Protein AF-X0W0U5-F1 (afdb_monomer)

Mean predicted aligned error: 4.63 Å

Radius of gyration: 20.14 Å; Cα contacts (8 Å, |Δi|>4): 72; chains: 1; bounding box: 45×20×55 Å

Nearest PDB structures (foldseek):
  7tdz-assembly1_h  TM=5.464E-01  e=3.029E+00  Xenopus laevis

Structure (mmCIF, N/CA/C/O backbone):
data_AF-X0W0U5-F1
#
_entry.id   AF-X0W0U5-F1
#
loop_
_atom_site.group_PDB
_atom_site.id
_atom_site.type_symbol
_atom_site.label_atom_id
_atom_site.label_alt_id
_atom_site.label_comp_id
_atom_site.label_asym_id
_atom_site.label_entity_id
_atom_site.label_seq_id
_atom_site.pdbx_PDB_ins_code
_atom_site.Cartn_x
_atom_site.Cartn_y
_atom_site.Cartn_z
_atom_site.occupancy
_atom_site.B_iso_or_equiv
_atom_site.auth_seq_id
_atom_site.auth_comp_id
_atom_site.auth_asym_id
_atom_site.auth_atom_id
_atom_site.pdbx_PDB_model_num
ATOM 1 N N . MET A 1 1 ? -16.837 1.820 4.553 1.00 86.56 1 MET A N 1
ATOM 2 C CA . MET A 1 1 ? -15.725 2.370 3.751 1.00 86.56 1 MET A CA 1
ATOM 3 C C . MET A 1 1 ? -15.913 2.193 2.232 1.00 86.56 1 MET A C 1
ATOM 5 O O . MET A 1 1 ? -16.390 1.148 1.804 1.00 86.56 1 MET A O 1
ATOM 9 N N . ASN A 1 2 ? -15.543 3.194 1.415 1.00 90.44 2 ASN A N 1
ATOM 10 C CA . ASN A 1 2 ? -15.456 3.090 -0.055 1.00 90.44 2 ASN A CA 1
ATOM 11 C C . ASN A 1 2 ? -13.988 2.879 -0.476 1.00 90.44 2 ASN A C 1
ATOM 13 O O . ASN A 1 2 ? -13.178 3.792 -0.318 1.00 90.44 2 ASN A O 1
ATOM 17 N N . PHE A 1 3 ? -13.652 1.701 -1.009 1.00 92.25 3 PHE A N 1
ATOM 18 C CA . PHE A 1 3 ? -12.265 1.312 -1.301 1.00 92.25 3 PHE A CA 1
ATOM 19 C C . PHE A 1 3 ? -11.701 1.885 -2.603 1.00 92.25 3 PHE A C 1
ATOM 21 O O . PHE A 1 3 ? -10.481 1.975 -2.744 1.00 92.25 3 PHE A O 1
ATOM 28 N N . ASP A 1 4 ? -12.557 2.335 -3.521 1.00 92.12 4 ASP A N 1
ATOM 29 C CA . ASP A 1 4 ? -12.116 2.897 -4.803 1.00 92.12 4 ASP A CA 1
ATOM 30 C C . ASP A 1 4 ? -11.305 4.190 -4.609 1.00 92.12 4 ASP A C 1
ATOM 32 O O . ASP A 1 4 ? -10.430 4.515 -5.410 1.00 92.12 4 ASP A O 1
ATOM 36 N N . LYS A 1 5 ? -11.520 4.889 -3.484 1.00 93.56 5 LYS A N 1
ATOM 37 C CA . LYS A 1 5 ? -10.757 6.080 -3.069 1.00 93.56 5 LYS A CA 1
ATOM 38 C C . LYS A 1 5 ? -9.255 5.808 -2.906 1.00 93.56 5 LYS A C 1
ATOM 40 O O . LYS A 1 5 ? -8.459 6.737 -3.033 1.00 93.56 5 LYS A O 1
ATOM 45 N N . TYR A 1 6 ? -8.869 4.571 -2.599 1.00 94.25 6 TYR A N 1
ATOM 46 C CA . TYR A 1 6 ? -7.485 4.198 -2.290 1.00 94.25 6 TYR A CA 1
ATOM 47 C C . TYR A 1 6 ? -6.778 3.495 -3.451 1.00 94.25 6 TYR A C 1
ATOM 49 O O . TYR A 1 6 ? -5.675 2.982 -3.279 1.00 94.25 6 TYR A O 1
ATOM 57 N N . GLN A 1 7 ? -7.399 3.446 -4.631 1.00 92.12 7 GLN A N 1
ATOM 58 C CA . GLN A 1 7 ? -6.770 2.876 -5.814 1.00 92.12 7 GLN A CA 1
ATOM 59 C C . GLN A 1 7 ? -5.769 3.858 -6.414 1.00 92.12 7 GLN A C 1
ATOM 61 O O . GLN A 1 7 ? -6.111 5.003 -6.725 1.00 92.12 7 GLN A O 1
ATOM 66 N N . ASN A 1 8 ? -4.539 3.387 -6.613 1.00 92.94 8 ASN A N 1
ATOM 67 C CA . ASN A 1 8 ? -3.511 4.160 -7.289 1.00 92.94 8 ASN A CA 1
ATOM 68 C C . ASN A 1 8 ? -3.893 4.359 -8.760 1.00 92.94 8 ASN A C 1
ATOM 70 O O . ASN A 1 8 ? -4.061 3.396 -9.505 1.00 92.94 8 ASN A O 1
ATOM 74 N N . GLN A 1 9 ? -4.047 5.619 -9.160 1.00 93.00 9 GLN A N 1
ATOM 75 C CA . GLN A 1 9 ? -4.404 5.993 -10.530 1.00 93.00 9 GLN A CA 1
ATOM 76 C C . GLN A 1 9 ? -3.171 6.100 -11.441 1.00 93.00 9 GLN A C 1
ATOM 78 O O . GLN A 1 9 ? -3.303 6.163 -12.663 1.00 93.00 9 GLN A O 1
ATOM 83 N N . ILE A 1 10 ? -1.964 6.117 -10.864 1.00 91.50 10 ILE A N 1
ATOM 84 C CA . ILE A 1 10 ? -0.712 6.063 -11.618 1.00 91.50 10 ILE A CA 1
ATOM 85 C C . ILE A 1 10 ? -0.550 4.636 -12.140 1.00 91.50 10 ILE A C 1
ATOM 87 O O . ILE A 1 10 ? -0.671 3.667 -11.396 1.00 91.50 10 ILE A O 1
ATOM 91 N N . THR A 1 11 ? -0.261 4.483 -13.429 1.00 92.62 11 THR A N 1
ATOM 92 C CA . THR A 1 11 ? 0.004 3.160 -14.006 1.00 92.62 11 THR A CA 1
ATOM 93 C C . THR A 1 11 ? 1.394 2.680 -13.598 1.00 92.62 11 THR A C 1
ATOM 95 O O . THR A 1 11 ? 2.351 3.449 -13.634 1.00 92.62 11 THR A O 1
ATOM 98 N N . TYR A 1 12 ? 1.529 1.401 -13.232 1.00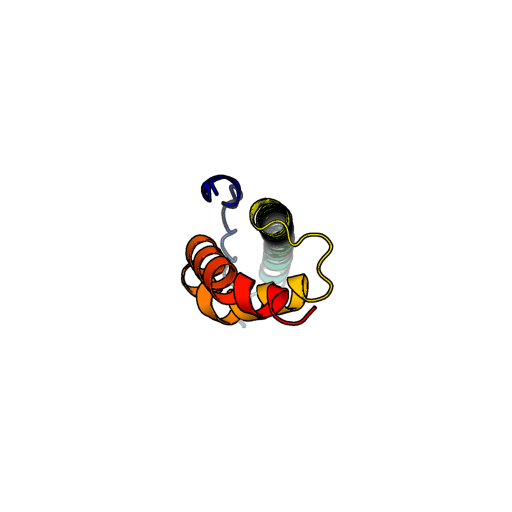 91.19 12 TYR A N 1
ATOM 99 C CA . TYR A 1 12 ? 2.838 0.838 -12.905 1.00 91.19 12 TYR A CA 1
ATOM 100 C C . TYR A 1 12 ? 3.770 0.893 -14.132 1.00 91.19 12 TYR A C 1
ATOM 102 O O . TYR A 1 12 ? 3.428 0.324 -15.175 1.00 91.19 12 TYR A O 1
ATOM 110 N N . PRO A 1 13 ? 4.951 1.530 -14.034 1.00 92.81 13 PRO A N 1
ATOM 111 C CA . PRO A 1 13 ? 5.806 1.749 -15.192 1.00 92.81 13 PRO A CA 1
ATOM 112 C C . PRO A 1 13 ? 6.486 0.453 -15.642 1.00 92.81 13 PRO A C 1
ATOM 114 O O . PRO A 1 13 ? 6.997 -0.342 -14.840 1.00 92.81 13 PRO A O 1
ATOM 117 N N . VAL A 1 14 ? 6.520 0.240 -16.957 1.00 93.44 14 VAL A N 1
ATOM 118 C CA . VAL A 1 14 ? 7.085 -0.971 -17.560 1.00 93.44 14 VAL A CA 1
ATOM 119 C C . VAL A 1 14 ? 8.605 -0.939 -17.447 1.00 93.44 14 VAL A C 1
ATOM 121 O O . VAL A 1 14 ? 9.262 -0.010 -17.905 1.00 93.44 14 VAL A O 1
ATOM 124 N N . LYS A 1 15 ? 9.183 -1.989 -16.857 1.00 92.75 15 LYS A N 1
ATOM 125 C CA . LYS A 1 15 ? 10.636 -2.091 -16.702 1.00 92.75 15 LYS A CA 1
ATOM 126 C C . LYS A 1 15 ? 11.325 -2.178 -18.074 1.00 92.75 15 LYS A C 1
ATOM 128 O O . LYS A 1 15 ? 11.011 -3.103 -18.830 1.00 92.75 15 LYS A O 1
ATOM 133 N N . PRO A 1 16 ? 12.311 -1.309 -18.375 1.00 93.06 16 PRO A N 1
ATOM 134 C CA . PRO A 1 16 ? 13.056 -1.394 -19.620 1.00 93.06 16 PRO A CA 1
ATOM 135 C C . PRO A 1 16 ? 13.875 -2.686 -19.682 1.00 93.06 16 PRO A C 1
ATOM 137 O O . PRO A 1 16 ? 14.398 -3.186 -18.677 1.00 93.06 16 PRO A O 1
ATOM 140 N N . LYS A 1 17 ? 13.989 -3.248 -20.886 1.00 93.56 17 LYS A N 1
ATOM 141 C CA . LYS A 1 17 ? 14.750 -4.475 -21.122 1.00 93.56 17 LYS A CA 1
ATOM 142 C C . LYS A 1 17 ? 16.245 -4.168 -21.084 1.00 93.56 17 LYS A C 1
ATOM 144 O O . LYS A 1 17 ? 16.721 -3.309 -21.816 1.00 93.56 17 LYS A O 1
ATOM 149 N N . HIS A 1 18 ? 16.991 -4.910 -20.270 1.00 92.81 18 HIS A N 1
ATOM 150 C CA . HIS A 1 18 ? 18.446 -4.783 -20.227 1.00 92.81 18 HIS A CA 1
ATOM 151 C C . HIS A 1 18 ? 19.066 -5.219 -21.568 1.00 92.81 18 HIS A C 1
ATOM 153 O O . HIS A 1 18 ? 18.694 -6.286 -22.071 1.00 92.81 18 HIS A O 1
ATOM 159 N N . PRO A 1 19 ? 20.058 -4.492 -22.112 1.00 90.06 19 PRO A N 1
ATOM 160 C CA . PRO A 1 19 ? 20.659 -4.785 -23.420 1.00 90.06 19 PRO A CA 1
ATOM 161 C C . PRO A 1 19 ? 21.558 -6.043 -23.464 1.00 90.06 19 PRO A C 1
ATOM 163 O O . PRO A 1 19 ? 22.229 -6.305 -24.454 1.00 90.06 19 PRO A O 1
ATOM 166 N N . GLY A 1 20 ? 21.542 -6.887 -22.426 1.00 91.06 20 GLY A N 1
ATOM 167 C CA . GLY A 1 20 ? 22.421 -8.060 -22.311 1.00 91.06 20 GLY A CA 1
ATOM 168 C C . GLY A 1 20 ? 23.869 -7.736 -21.909 1.00 91.06 20 GLY A C 1
ATOM 169 O O . GLY A 1 20 ? 24.206 -6.596 -21.612 1.00 91.06 20 GLY A O 1
ATOM 170 N N . ARG A 1 21 ? 24.718 -8.773 -21.833 1.00 87.38 21 ARG A N 1
ATOM 171 C CA . ARG A 1 21 ? 26.114 -8.677 -21.349 1.00 87.38 21 ARG A CA 1
ATOM 172 C C . ARG A 1 21 ? 27.116 -8.245 -22.428 1.00 87.38 21 ARG A C 1
ATOM 174 O O . ARG A 1 21 ? 28.190 -7.773 -22.091 1.00 87.38 21 ARG A O 1
ATOM 181 N N . THR A 1 22 ? 26.787 -8.448 -23.702 1.00 91.44 22 THR A N 1
ATOM 182 C CA . THR A 1 22 ? 27.663 -8.173 -24.857 1.00 91.44 22 THR A CA 1
ATOM 183 C C . THR A 1 22 ? 27.328 -6.849 -25.548 1.00 91.44 22 THR A C 1
ATOM 185 O O . THR A 1 22 ? 27.705 -6.661 -26.700 1.00 91.44 22 THR A O 1
ATOM 188 N N . ALA A 1 23 ? 26.550 -5.985 -24.892 1.00 89.62 23 ALA A N 1
ATOM 189 C CA . ALA A 1 23 ? 26.207 -4.666 -25.406 1.00 89.62 23 ALA A CA 1
ATOM 190 C C . ALA A 1 23 ? 27.453 -3.773 -25.466 1.00 89.62 23 ALA A C 1
ATOM 192 O O . ALA A 1 23 ? 28.353 -3.922 -24.639 1.00 89.62 23 ALA A O 1
ATOM 193 N N . ASP A 1 24 ? 27.491 -2.865 -26.439 1.00 94.06 24 ASP A N 1
ATOM 194 C CA . ASP A 1 24 ? 28.511 -1.822 -26.483 1.00 94.06 24 ASP A CA 1
ATOM 195 C C . ASP A 1 24 ? 28.236 -0.727 -25.436 1.00 94.06 24 ASP A C 1
ATOM 197 O O . ASP A 1 24 ? 27.132 -0.617 -24.889 1.00 94.06 24 ASP A O 1
ATOM 201 N N . ASP A 1 25 ? 29.258 0.082 -25.150 1.00 90.62 25 ASP A N 1
ATOM 202 C CA . ASP A 1 25 ? 29.184 1.141 -24.137 1.00 90.62 25 ASP A CA 1
ATOM 203 C C . ASP A 1 25 ? 28.087 2.166 -24.469 1.00 90.62 25 ASP A C 1
ATOM 205 O O . ASP A 1 25 ? 27.335 2.579 -23.590 1.00 90.62 25 ASP A O 1
ATOM 209 N N . ALA A 1 26 ? 27.902 2.494 -25.753 1.00 92.38 26 ALA A N 1
ATOM 210 C CA . ALA A 1 26 ? 26.859 3.417 -26.199 1.00 92.38 26 ALA A CA 1
ATOM 211 C C . ALA A 1 26 ? 25.440 2.897 -25.895 1.00 92.38 26 ALA A C 1
ATOM 213 O O . ALA A 1 26 ? 24.570 3.659 -25.468 1.00 92.38 26 ALA A O 1
ATOM 214 N N . THR A 1 27 ? 25.194 1.598 -26.079 1.00 92.00 27 THR A N 1
ATOM 215 C CA . THR A 1 27 ? 23.910 0.965 -25.749 1.00 92.00 27 THR A CA 1
ATOM 216 C C . THR A 1 27 ? 23.696 0.902 -24.237 1.00 92.00 27 THR A C 1
ATOM 218 O O . THR A 1 27 ? 22.565 1.056 -23.770 1.00 92.00 27 THR A O 1
ATOM 221 N N . LEU A 1 28 ? 24.758 0.684 -23.455 1.00 92.31 28 LEU A N 1
ATOM 222 C CA . LEU A 1 28 ? 24.688 0.701 -21.991 1.00 92.31 28 LEU A CA 1
ATOM 223 C C . LEU A 1 28 ? 24.372 2.101 -21.452 1.00 92.31 28 LEU A C 1
ATOM 225 O O . LEU A 1 28 ? 23.519 2.219 -20.570 1.00 92.31 28 LEU A O 1
ATOM 229 N N . ASP A 1 29 ? 24.984 3.142 -22.015 1.00 93.38 29 ASP A N 1
ATOM 230 C CA . ASP A 1 29 ? 24.717 4.538 -21.658 1.00 93.38 29 ASP A CA 1
ATOM 231 C C . ASP A 1 29 ? 23.280 4.938 -22.013 1.00 93.38 29 ASP A C 1
ATOM 233 O O . ASP A 1 29 ? 22.558 5.489 -21.179 1.00 93.38 29 ASP A O 1
ATOM 237 N N . ALA A 1 30 ? 22.810 4.576 -23.212 1.00 92.25 30 ALA A N 1
ATOM 238 C CA . ALA A 1 30 ? 21.420 4.794 -23.609 1.00 92.25 30 ALA A CA 1
ATOM 239 C C . ALA A 1 30 ? 20.435 4.063 -22.675 1.00 92.25 30 ALA A C 1
ATOM 241 O O . ALA A 1 30 ? 19.414 4.625 -22.278 1.00 92.25 30 ALA A O 1
ATOM 242 N N . TYR A 1 31 ? 20.751 2.827 -22.270 1.00 93.88 31 TYR A N 1
ATOM 243 C CA . TYR A 1 31 ? 19.952 2.091 -21.289 1.00 93.88 31 TYR A CA 1
ATOM 244 C C . TYR A 1 31 ? 19.964 2.757 -19.908 1.00 93.88 31 TYR A C 1
ATOM 246 O O . TYR A 1 31 ? 18.937 2.737 -19.234 1.00 93.88 31 TYR A O 1
ATOM 254 N N . ALA A 1 32 ? 21.084 3.340 -19.472 1.00 93.38 32 ALA A N 1
ATOM 255 C CA . ALA A 1 32 ? 21.171 4.012 -18.179 1.00 93.38 32 ALA A CA 1
ATOM 256 C C . ALA A 1 32 ? 20.193 5.193 -18.084 1.00 93.38 32 ALA A C 1
ATOM 258 O O . ALA A 1 32 ? 19.497 5.304 -17.079 1.00 93.38 32 ALA A O 1
ATOM 259 N N . VAL A 1 33 ? 20.063 5.9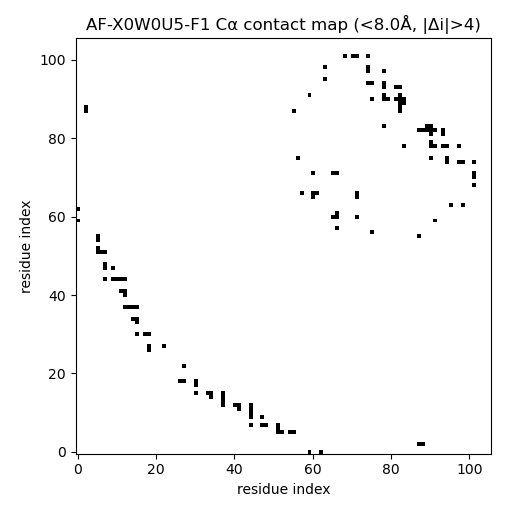90 -19.150 1.00 94.00 33 VAL A N 1
ATOM 260 C CA . VAL A 1 33 ? 19.093 7.099 -19.216 1.00 94.00 33 VAL A CA 1
ATOM 261 C C . VAL A 1 33 ? 17.659 6.584 -19.065 1.00 94.00 33 VAL A C 1
ATOM 263 O O . VAL A 1 33 ? 16.946 6.998 -18.154 1.00 94.00 33 VAL A O 1
ATOM 266 N N . VAL A 1 34 ? 17.263 5.601 -19.882 1.00 94.19 34 VAL A N 1
ATOM 267 C CA . VAL A 1 34 ? 15.903 5.024 -19.839 1.00 94.19 34 VAL A CA 1
ATOM 268 C C . VAL A 1 34 ? 15.624 4.331 -18.499 1.00 94.19 34 VAL A C 1
ATOM 270 O O . VAL A 1 34 ? 14.510 4.355 -17.975 1.00 94.19 34 VAL A O 1
ATOM 273 N N . ARG A 1 35 ? 16.638 3.688 -17.911 1.00 94.88 35 ARG A N 1
ATOM 274 C CA . ARG A 1 35 ? 16.541 3.073 -16.584 1.00 94.88 35 ARG A CA 1
ATOM 275 C C . ARG A 1 35 ? 16.281 4.126 -15.513 1.00 94.88 35 ARG A C 1
ATOM 277 O O . ARG A 1 35 ? 15.484 3.859 -14.617 1.00 94.88 35 ARG A O 1
ATOM 284 N N . ASP A 1 36 ? 16.964 5.261 -15.567 1.00 94.38 36 ASP A N 1
ATOM 2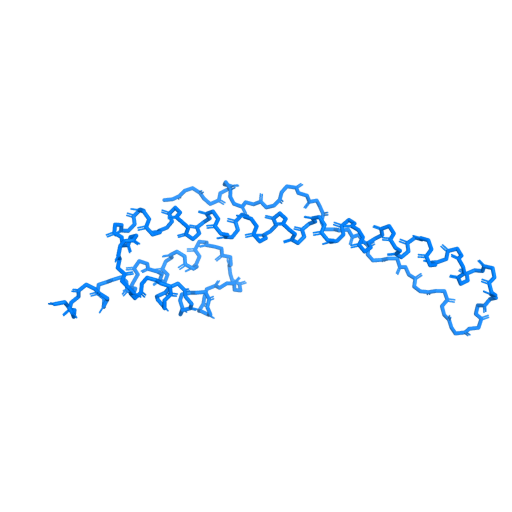85 C CA . ASP A 1 36 ? 16.847 6.307 -14.555 1.00 94.38 36 ASP A CA 1
ATOM 286 C C . ASP A 1 36 ? 15.478 7.001 -14.630 1.00 94.38 36 ASP A C 1
ATOM 288 O O . ASP A 1 36 ? 14.855 7.222 -13.590 1.00 94.38 36 ASP A O 1
ATOM 292 N N . GLU A 1 37 ? 14.942 7.206 -15.837 1.00 93.44 37 GLU A N 1
ATOM 293 C CA . GLU A 1 37 ? 13.549 7.629 -16.050 1.00 93.44 37 GLU A CA 1
ATOM 294 C C . GLU A 1 37 ? 12.558 6.627 -15.433 1.00 93.44 37 GLU A C 1
ATOM 296 O O . GLU A 1 37 ? 11.740 7.000 -14.589 1.00 93.44 37 GLU A O 1
ATOM 301 N N . TRP A 1 38 ? 12.698 5.331 -15.739 1.00 95.06 38 TRP A N 1
ATOM 302 C CA . TRP A 1 38 ? 11.859 4.280 -15.147 1.00 95.06 38 TRP A CA 1
ATOM 303 C C . TRP A 1 38 ? 11.954 4.228 -13.614 1.00 95.06 38 TRP A C 1
ATOM 305 O O . TRP A 1 38 ? 10.964 3.969 -12.925 1.00 95.06 38 TRP A O 1
ATOM 315 N N . LEU A 1 39 ? 13.145 4.444 -13.046 1.00 94.94 39 LEU A N 1
ATOM 316 C CA . LEU A 1 39 ? 13.331 4.490 -11.595 1.00 94.94 39 LEU A CA 1
ATOM 317 C C . LEU A 1 39 ? 12.575 5.664 -10.967 1.00 94.94 39 LEU A C 1
ATOM 319 O O . LEU A 1 39 ? 12.024 5.483 -9.877 1.00 94.94 39 LEU A O 1
ATOM 323 N N . CYS A 1 40 ? 12.539 6.813 -11.646 1.00 94.06 40 CYS A N 1
ATOM 324 C CA . CYS A 1 40 ? 11.791 7.992 -11.226 1.00 94.06 40 CYS A CA 1
ATOM 325 C C . CYS A 1 40 ? 10.282 7.711 -11.221 1.00 94.06 40 CYS A C 1
ATOM 327 O O . CYS A 1 40 ? 9.661 7.767 -10.160 1.00 94.06 40 CYS A O 1
ATOM 329 N N . GLU A 1 41 ? 9.724 7.268 -12.352 1.00 94.00 41 GLU A N 1
ATOM 330 C CA . GLU A 1 41 ? 8.295 6.931 -12.484 1.00 94.00 41 GLU A CA 1
ATOM 331 C C . GLU A 1 41 ? 7.867 5.863 -11.466 1.00 94.00 41 GLU A C 1
ATOM 333 O O . GLU A 1 41 ? 6.814 5.939 -10.830 1.00 94.00 41 GLU A O 1
ATOM 338 N N . ARG A 1 42 ? 8.719 4.852 -11.248 1.00 95.31 42 ARG A N 1
ATOM 339 C CA . ARG A 1 42 ? 8.452 3.801 -10.257 1.00 95.31 42 ARG A CA 1
ATOM 340 C C . ARG A 1 42 ? 8.476 4.360 -8.837 1.00 95.31 42 ARG A C 1
ATOM 342 O O . ARG A 1 42 ? 7.770 3.845 -7.969 1.00 95.31 42 ARG A O 1
ATOM 349 N N . GLY A 1 43 ? 9.317 5.359 -8.584 1.00 95.44 43 GLY A N 1
ATOM 350 C CA . GLY A 1 43 ? 9.348 6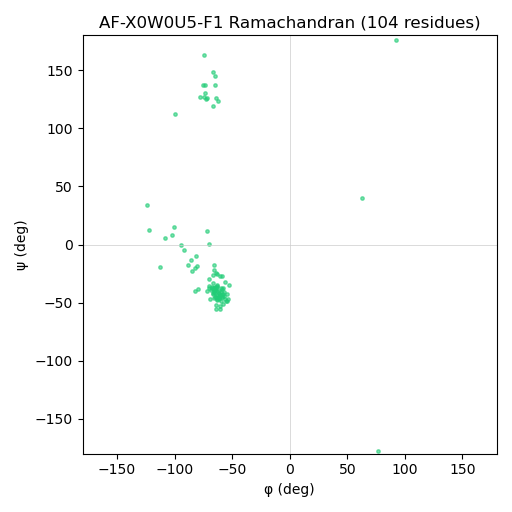.106 -7.333 1.00 95.44 43 GLY A CA 1
ATOM 351 C C . GLY A 1 43 ? 8.039 6.853 -7.095 1.00 95.44 43 GLY A C 1
ATOM 352 O O . GLY A 1 43 ? 7.460 6.713 -6.022 1.00 95.44 43 GLY A O 1
ATOM 353 N N . GLU A 1 44 ? 7.532 7.561 -8.103 1.00 94.62 44 GLU A N 1
ATOM 354 C CA . GLU A 1 44 ? 6.252 8.280 -8.037 1.00 94.62 44 GLU A CA 1
ATOM 355 C C . GLU A 1 44 ? 5.080 7.339 -7.753 1.00 94.62 44 GLU A C 1
ATOM 357 O O . GLU A 1 44 ? 4.328 7.570 -6.805 1.00 94.62 44 GLU A O 1
ATOM 362 N N . TYR A 1 45 ? 4.989 6.224 -8.488 1.00 95.06 45 TYR A N 1
ATOM 363 C CA . TYR A 1 45 ? 3.977 5.196 -8.242 1.00 95.06 45 TYR A CA 1
ATOM 364 C C . TYR A 1 45 ? 4.010 4.713 -6.785 1.00 95.06 45 TYR A C 1
ATOM 366 O O . TYR A 1 45 ? 2.977 4.652 -6.124 1.00 95.06 45 TYR A O 1
ATOM 374 N N . ARG A 1 46 ? 5.201 4.379 -6.266 1.00 94.25 46 ARG A N 1
ATOM 375 C CA . ARG A 1 46 ? 5.370 3.868 -4.893 1.00 94.25 46 ARG A CA 1
ATOM 376 C C . ARG A 1 46 ? 5.034 4.909 -3.833 1.00 94.25 46 ARG A C 1
ATOM 378 O O . ARG A 1 46 ? 4.475 4.553 -2.800 1.00 94.25 46 ARG A O 1
ATOM 385 N N . ASN A 1 47 ? 5.391 6.167 -4.069 1.00 96.06 47 ASN A N 1
ATOM 386 C CA . ASN A 1 47 ? 5.076 7.256 -3.153 1.00 96.06 47 ASN A CA 1
ATOM 387 C C . ASN A 1 47 ? 3.564 7.467 -3.064 1.00 96.06 47 ASN A C 1
ATOM 389 O O . ASN A 1 47 ? 3.038 7.632 -1.964 1.00 96.06 47 ASN A O 1
ATOM 393 N N . GLU A 1 48 ? 2.865 7.407 -4.198 1.00 96.31 48 GLU A N 1
ATOM 394 C CA . GLU A 1 48 ? 1.409 7.514 -4.221 1.00 96.31 48 GLU A CA 1
ATOM 395 C C . GLU A 1 48 ? 0.738 6.310 -3.550 1.00 96.31 48 GLU A C 1
ATOM 397 O O . GLU A 1 48 ? -0.150 6.485 -2.720 1.00 96.31 48 GLU A O 1
ATOM 402 N N . ASP A 1 49 ? 1.222 5.097 -3.811 1.00 94.12 49 ASP A N 1
ATOM 403 C CA . ASP A 1 49 ? 0.734 3.873 -3.167 1.00 94.12 49 ASP A CA 1
ATOM 404 C C . ASP A 1 49 ? 0.883 3.927 -1.634 1.00 94.12 49 ASP A C 1
ATOM 406 O O . ASP A 1 49 ? -0.053 3.637 -0.882 1.00 94.12 49 ASP A O 1
ATOM 410 N N . ALA A 1 50 ? 2.034 4.407 -1.151 1.00 94.44 50 ALA A N 1
ATOM 411 C CA . ALA A 1 50 ? 2.275 4.629 0.272 1.00 94.44 50 ALA A CA 1
ATOM 412 C C . ALA A 1 50 ? 1.360 5.721 0.853 1.00 94.44 50 ALA A C 1
ATOM 414 O O . ALA A 1 50 ? 0.861 5.585 1.974 1.00 94.44 50 ALA A O 1
ATOM 415 N N . ARG A 1 51 ? 1.112 6.805 0.105 1.00 96.69 51 ARG A N 1
ATOM 416 C CA . ARG A 1 51 ? 0.194 7.878 0.512 1.00 96.69 51 ARG A CA 1
ATOM 417 C C . ARG A 1 51 ? -1.238 7.359 0.648 1.00 96.69 51 ARG A C 1
ATOM 419 O O . ARG A 1 51 ? -1.881 7.638 1.658 1.00 96.69 51 ARG A O 1
ATOM 426 N N . LEU A 1 52 ? -1.719 6.593 -0.331 1.00 96.25 52 LEU A N 1
ATOM 427 C CA . LEU A 1 52 ? -3.064 6.009 -0.340 1.00 96.25 52 LEU A CA 1
ATOM 428 C C . LEU A 1 52 ? -3.239 4.972 0.771 1.00 96.25 52 LEU A C 1
ATOM 430 O O . LEU A 1 52 ? -4.250 4.998 1.468 1.00 96.25 52 LEU A O 1
ATOM 434 N N . THR A 1 53 ? -2.228 4.134 1.006 1.00 94.56 53 THR A N 1
ATOM 435 C CA . THR A 1 53 ? -2.218 3.168 2.115 1.00 94.56 53 THR A CA 1
ATOM 436 C C . THR A 1 53 ? -2.284 3.870 3.474 1.00 94.56 53 THR A C 1
ATOM 438 O O . THR A 1 53 ? -3.057 3.477 4.347 1.00 94.56 53 THR A O 1
ATOM 441 N N . ASN A 1 54 ? -1.523 4.954 3.663 1.00 95.88 54 ASN A N 1
ATOM 442 C CA . ASN A 1 54 ? -1.592 5.753 4.889 1.00 95.88 54 ASN A CA 1
ATOM 443 C C . ASN A 1 54 ? -2.955 6.435 5.067 1.00 95.88 54 ASN A C 1
ATOM 445 O O . ASN A 1 54 ? -3.459 6.484 6.187 1.00 95.88 54 ASN A O 1
ATOM 449 N N . LEU A 1 55 ? -3.556 6.931 3.982 1.00 96.56 55 LEU A N 1
ATOM 450 C CA . LEU A 1 55 ? -4.891 7.525 4.012 1.00 96.56 55 LEU A CA 1
ATOM 451 C C . LEU A 1 55 ? -5.957 6.488 4.388 1.00 96.56 55 LEU A C 1
ATOM 453 O O . LEU A 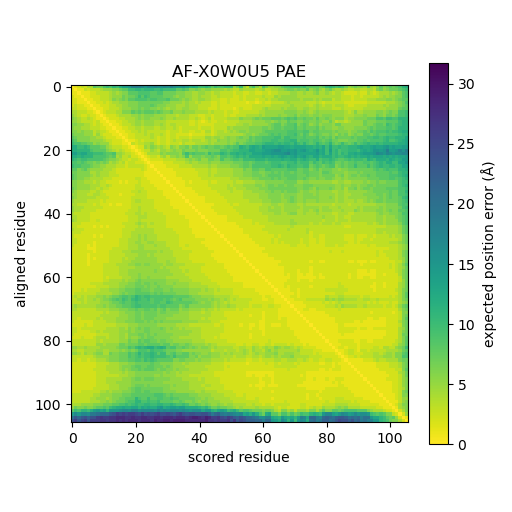1 55 ? -6.779 6.757 5.256 1.00 96.56 55 LEU A O 1
ATOM 457 N N . PHE A 1 56 ? -5.902 5.291 3.795 1.00 97.12 56 PHE A N 1
ATOM 458 C CA . PHE A 1 56 ? -6.756 4.164 4.176 1.00 97.12 56 PHE A CA 1
ATOM 459 C C . PHE A 1 56 ? -6.624 3.850 5.666 1.00 97.12 56 PHE A C 1
ATOM 461 O O . PHE A 1 56 ? -7.626 3.753 6.366 1.00 97.12 56 PHE A O 1
ATOM 468 N N . LYS A 1 57 ? -5.387 3.746 6.164 1.00 96.25 57 LYS A N 1
ATOM 469 C CA . LYS A 1 57 ? -5.118 3.463 7.575 1.00 96.25 57 LYS A CA 1
ATOM 470 C C . LYS A 1 57 ? -5.730 4.518 8.506 1.00 96.25 57 LYS A C 1
ATOM 472 O O . LYS A 1 57 ? -6.332 4.158 9.514 1.00 96.25 57 LYS A O 1
ATOM 477 N N . GLN A 1 58 ? -5.580 5.803 8.179 1.00 96.56 58 GLN A N 1
ATOM 478 C CA . GLN A 1 58 ? -6.153 6.907 8.960 1.00 96.56 58 GLN A CA 1
ATOM 479 C C . GLN A 1 58 ? -7.682 6.860 8.961 1.00 96.56 58 GLN A C 1
ATOM 481 O O . GLN A 1 58 ? -8.281 6.809 10.035 1.00 96.56 58 GLN A O 1
ATOM 486 N N . ASP A 1 59 ? -8.294 6.779 7.777 1.00 97.38 59 ASP A N 1
ATOM 487 C CA . ASP A 1 59 ? -9.749 6.684 7.633 1.00 97.38 59 ASP A CA 1
ATOM 488 C C . ASP A 1 59 ? -10.293 5.448 8.377 1.00 97.38 59 ASP A C 1
ATOM 490 O O . ASP A 1 59 ? -11.342 5.513 9.012 1.00 97.38 59 ASP A O 1
ATOM 494 N N . ALA A 1 60 ? -9.565 4.325 8.362 1.00 96.69 60 ALA A N 1
ATOM 495 C CA . ALA A 1 60 ? -9.969 3.099 9.045 1.00 96.69 60 ALA A CA 1
ATOM 496 C C . ALA A 1 60 ? -9.937 3.243 10.573 1.00 96.69 60 ALA A C 1
ATOM 498 O O . ALA A 1 60 ? -10.827 2.746 11.264 1.00 96.69 60 ALA A O 1
ATOM 499 N N . PHE A 1 61 ? -8.934 3.936 11.121 1.00 96.62 61 PHE A N 1
ATOM 500 C CA . PHE A 1 61 ? -8.882 4.229 12.555 1.00 96.62 61 PHE A CA 1
ATOM 501 C C . PHE A 1 61 ? -10.009 5.159 13.001 1.00 96.62 61 PHE A C 1
ATOM 503 O O . PHE A 1 61 ? -10.560 4.959 14.088 1.00 96.62 61 PHE A O 1
ATOM 510 N N . GLU A 1 62 ? -10.364 6.138 12.170 1.00 96.38 62 GLU A N 1
ATOM 511 C CA . GLU A 1 62 ? -11.480 7.047 12.424 1.00 96.38 62 GLU A CA 1
ATOM 512 C C . GLU A 1 62 ? -12.831 6.330 12.329 1.00 96.38 62 GLU A C 1
ATOM 514 O O . GLU A 1 62 ? -13.641 6.448 13.248 1.00 96.38 62 GLU A O 1
ATOM 519 N N . GLU A 1 63 ? -13.056 5.528 11.281 1.00 96.31 63 GLU A N 1
ATOM 520 C CA . GLU A 1 63 ? -14.312 4.791 11.058 1.00 96.31 63 GLU A CA 1
ATOM 521 C C . GLU A 1 63 ? -14.569 3.758 12.168 1.00 96.31 63 GLU A C 1
ATOM 523 O O . GLU A 1 63 ? -15.707 3.579 12.599 1.00 96.31 63 GLU A O 1
ATOM 528 N N . LEU A 1 64 ? -13.512 3.136 12.702 1.00 95.44 64 LEU A N 1
ATOM 529 C CA . LEU A 1 64 ? -13.599 2.248 13.866 1.00 95.44 64 LEU A CA 1
ATOM 530 C C . LEU A 1 64 ? -13.635 2.993 15.208 1.00 95.44 64 LEU A C 1
ATOM 532 O O . LEU A 1 64 ? -13.851 2.370 16.243 1.00 95.44 64 LEU A O 1
ATOM 536 N N . GLY A 1 65 ? -13.397 4.307 15.245 1.00 95.69 65 GLY A N 1
ATOM 537 C CA . GLY A 1 65 ? -13.339 5.077 16.490 1.00 95.69 65 GLY A CA 1
ATOM 538 C C . GLY A 1 65 ? -12.208 4.628 17.423 1.00 95.69 65 GLY A C 1
ATOM 539 O O . GLY A 1 65 ? -12.411 4.516 18.637 1.00 95.69 65 GLY A O 1
ATOM 540 N N . ILE A 1 66 ? -11.037 4.313 16.858 1.00 95.38 66 ILE A N 1
ATOM 541 C CA . I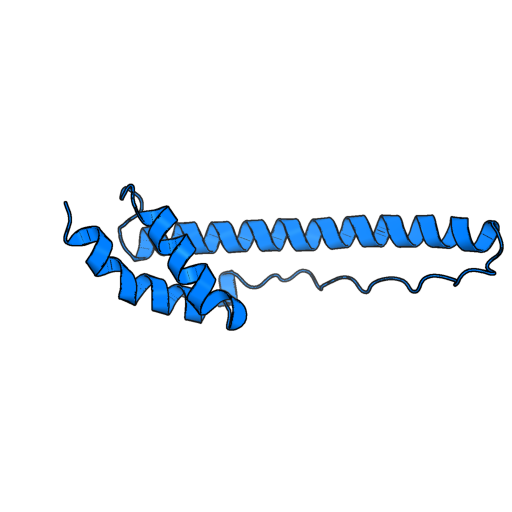LE A 1 66 ? -9.837 3.847 17.575 1.00 95.38 66 ILE A CA 1
ATOM 542 C C . ILE A 1 66 ? -8.609 4.741 17.344 1.00 95.38 66 ILE A C 1
ATOM 544 O O . ILE A 1 66 ? -7.504 4.349 17.720 1.00 95.38 66 ILE A O 1
ATOM 548 N N . SER A 1 67 ? -8.772 5.941 16.775 1.00 94.75 67 SER A N 1
ATOM 549 C CA . SER A 1 67 ? -7.673 6.881 16.480 1.00 94.75 67 SER A CA 1
ATOM 550 C C . SER A 1 67 ? -6.779 7.189 17.686 1.00 94.75 67 SER A C 1
ATOM 552 O O . SER A 1 67 ? -5.562 7.268 17.545 1.00 94.75 67 SER A O 1
ATOM 554 N N . GLU A 1 68 ? -7.350 7.251 18.890 1.00 93.81 68 GLU A N 1
ATOM 555 C CA . GLU A 1 68 ? -6.602 7.493 20.133 1.00 93.81 68 GLU A CA 1
ATOM 556 C C . GLU A 1 68 ? -6.138 6.201 20.829 1.00 93.81 68 GLU A C 1
ATOM 558 O O . GLU A 1 68 ? -5.413 6.240 21.823 1.00 93.81 68 GLU A O 1
ATOM 563 N N . ASN A 1 69 ? -6.526 5.022 20.328 1.00 92.62 69 ASN A N 1
ATOM 564 C CA . ASN A 1 69 ? -6.150 3.761 20.957 1.00 92.62 69 ASN A CA 1
ATOM 565 C C . ASN A 1 69 ? -4.648 3.493 20.725 1.00 92.62 69 ASN A C 1
ATOM 567 O O . ASN A 1 69 ? -4.205 3.457 19.571 1.00 92.62 69 ASN A O 1
ATOM 571 N N . PRO A 1 70 ? -3.845 3.250 21.779 1.00 94.38 70 PRO A N 1
ATOM 572 C CA . PRO A 1 70 ? -2.409 2.998 21.636 1.00 94.38 70 PRO A CA 1
ATOM 573 C C . PRO A 1 70 ? -2.094 1.692 20.891 1.00 94.38 70 PRO A C 1
ATOM 575 O O . PRO A 1 70 ? -0.981 1.512 20.408 1.00 94.38 70 PRO A O 1
ATOM 578 N N . LYS A 1 71 ? -3.062 0.773 20.780 1.00 95.19 71 LYS A N 1
ATOM 579 C CA . LYS A 1 71 ? -2.916 -0.517 20.091 1.00 95.19 71 LYS A CA 1
ATOM 580 C C . LYS A 1 71 ? -3.386 -0.482 18.631 1.00 95.19 71 LYS A C 1
ATOM 582 O O . LYS A 1 71 ? -3.283 -1.508 17.963 1.00 95.19 71 LYS A O 1
ATOM 587 N N . ARG A 1 72 ? -3.880 0.658 18.122 1.00 95.62 72 ARG A N 1
ATOM 588 C CA . ARG A 1 72 ? -4.438 0.773 16.757 1.00 95.62 72 ARG A CA 1
ATOM 589 C C . ARG A 1 72 ? -3.444 0.372 15.665 1.00 95.62 72 ARG A C 1
ATOM 591 O O . ARG A 1 72 ? -3.798 -0.376 14.763 1.00 95.62 72 ARG A O 1
ATOM 598 N N . GLU A 1 73 ? -2.184 0.792 15.798 1.00 96.44 73 GLU A N 1
ATOM 599 C CA . GLU A 1 73 ? -1.129 0.458 14.834 1.00 96.44 73 GLU A CA 1
ATOM 600 C C . GLU A 1 73 ? -0.860 -1.045 14.847 1.00 96.44 73 GLU A C 1
ATOM 602 O O . GLU A 1 73 ? -0.742 -1.660 13.794 1.00 96.44 73 GLU A O 1
ATOM 607 N N . LYS A 1 74 ? -0.877 -1.674 16.032 1.00 96.31 74 LYS A N 1
ATOM 608 C CA . LYS A 1 74 ? -0.675 -3.120 16.127 1.00 96.31 74 LYS A CA 1
ATOM 609 C C . LYS A 1 74 ? -1.830 -3.913 15.520 1.00 96.31 74 LYS A C 1
ATOM 611 O O . LYS A 1 74 ? -1.595 -4.947 14.904 1.00 96.31 74 LYS A O 1
ATOM 616 N N . LEU A 1 75 ? -3.062 -3.435 15.695 1.00 96.44 75 LEU A N 1
ATOM 617 C CA . LEU A 1 75 ? -4.232 -4.011 15.037 1.00 96.44 75 LEU A CA 1
ATOM 618 C C . LEU A 1 75 ? -4.099 -3.916 13.513 1.00 96.44 75 LEU A C 1
ATOM 620 O O . LEU A 1 75 ? -4.313 -4.915 12.833 1.00 96.44 75 LEU A O 1
ATOM 624 N N . TYR A 1 76 ? -3.695 -2.752 12.994 1.00 97.12 76 TYR A N 1
ATOM 625 C CA . TYR A 1 76 ? -3.470 -2.567 11.562 1.00 97.12 76 TYR A CA 1
ATOM 626 C C . TYR A 1 76 ? -2.373 -3.486 11.025 1.00 97.12 76 TYR A C 1
ATOM 628 O O . TYR A 1 76 ? -2.592 -4.138 10.014 1.00 97.12 76 TYR A O 1
ATOM 636 N N . GLU A 1 77 ? -1.225 -3.585 11.704 1.00 97.06 77 GLU A N 1
ATOM 637 C CA . GLU A 1 77 ? -0.141 -4.499 11.311 1.00 97.06 77 GLU A CA 1
ATOM 638 C C . GLU A 1 77 ? -0.646 -5.937 11.158 1.00 97.06 77 GLU A C 1
ATOM 640 O O . GLU A 1 77 ? -0.372 -6.583 10.154 1.00 97.06 77 GLU A O 1
ATOM 645 N N . ILE A 1 78 ? -1.416 -6.436 12.130 1.00 96.94 78 ILE A N 1
ATOM 646 C CA . ILE A 1 78 ? -1.952 -7.801 12.078 1.00 96.94 78 ILE A CA 1
ATOM 647 C C . ILE A 1 78 ? -2.948 -7.943 10.922 1.00 96.94 78 ILE A C 1
ATOM 649 O O . ILE A 1 78 ? -2.870 -8.904 10.163 1.00 96.94 78 ILE A O 1
ATOM 653 N N . ALA A 1 79 ? -3.867 -6.990 10.761 1.00 97.19 79 ALA A N 1
ATOM 654 C CA . ALA A 1 79 ? -4.845 -7.018 9.678 1.00 97.19 79 ALA A CA 1
ATOM 655 C C . ALA A 1 79 ? -4.189 -6.939 8.290 1.00 97.19 79 ALA A C 1
ATOM 657 O O . ALA A 1 79 ? -4.635 -7.603 7.354 1.00 97.19 79 ALA A O 1
ATOM 658 N N . TRP A 1 80 ? -3.112 -6.159 8.166 1.00 97.19 80 TRP A N 1
ATOM 659 C CA . TRP A 1 80 ? -2.325 -6.052 6.947 1.00 97.19 80 TRP A CA 1
ATOM 660 C C . TRP A 1 80 ? -1.732 -7.406 6.574 1.00 97.19 80 TRP A C 1
ATOM 662 O O . TRP A 1 80 ? -2.025 -7.899 5.491 1.00 97.19 80 TRP A O 1
ATOM 672 N N . GLU A 1 81 ? -0.991 -8.045 7.483 1.00 96.88 81 G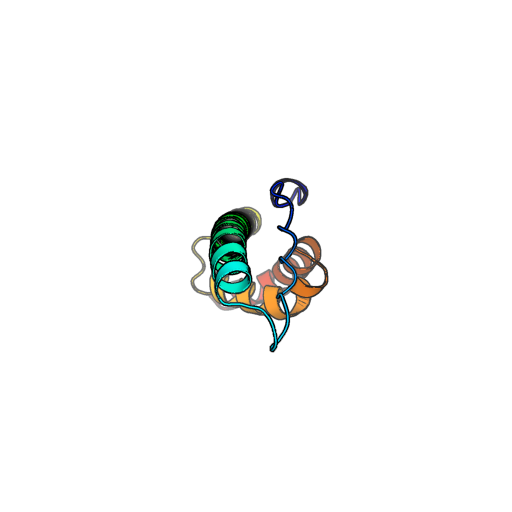LU A N 1
ATOM 673 C CA . GLU A 1 81 ? -0.376 -9.363 7.255 1.00 96.88 81 GLU A CA 1
ATOM 674 C C . GLU A 1 81 ? -1.393 -10.4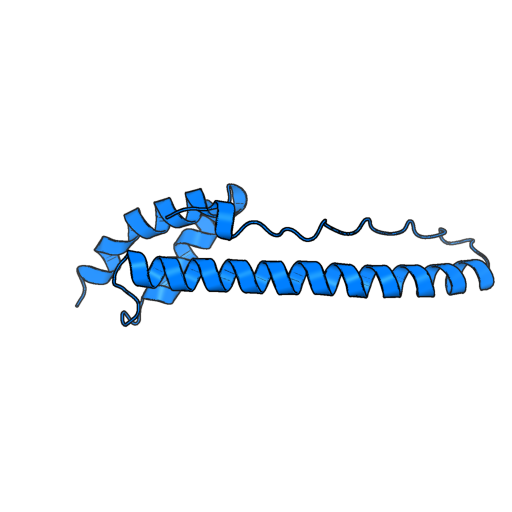45 6.852 1.00 96.88 81 GLU A C 1
ATOM 676 O O . GLU A 1 81 ? -1.070 -11.340 6.075 1.00 96.88 81 GLU A O 1
ATOM 681 N N . LEU A 1 82 ? -2.630 -10.361 7.349 1.00 95.62 82 LEU A N 1
ATOM 682 C CA . LEU A 1 82 ? -3.691 -11.313 7.014 1.00 95.62 82 LEU A CA 1
ATOM 683 C C . LEU A 1 82 ? -4.345 -11.033 5.649 1.00 95.62 82 LEU A C 1
ATOM 685 O O . LEU A 1 82 ? -4.659 -11.973 4.919 1.00 95.62 82 LEU A O 1
ATOM 689 N N . GLY A 1 83 ? -4.549 -9.759 5.297 1.00 92.81 83 GLY A N 1
ATOM 690 C CA . GLY A 1 83 ? -5.430 -9.370 4.189 1.00 92.81 83 GLY A CA 1
ATOM 691 C C . GLY A 1 83 ? -4.755 -8.750 2.966 1.00 92.81 83 GLY A C 1
ATOM 692 O O . GLY A 1 83 ? -5.351 -8.749 1.890 1.00 92.81 83 GLY A O 1
ATOM 693 N N . HIS A 1 84 ? -3.526 -8.228 3.070 1.00 92.50 84 HIS A N 1
ATOM 694 C CA . HIS A 1 84 ? -2.970 -7.344 2.032 1.00 92.50 84 HIS A CA 1
ATOM 695 C C . HIS A 1 84 ? -2.806 -8.025 0.661 1.00 92.50 84 HIS A C 1
ATOM 697 O O . HIS A 1 84 ? -2.840 -7.354 -0.370 1.00 92.50 84 HIS A O 1
ATOM 703 N N . GLY A 1 85 ? -2.667 -9.355 0.629 1.00 92.00 85 GLY A N 1
ATOM 704 C CA . GLY A 1 85 ? -2.612 -10.140 -0.609 1.00 92.00 85 GLY A CA 1
ATOM 705 C C . GLY A 1 85 ? -3.915 -10.129 -1.421 1.00 92.00 85 GLY A C 1
ATOM 706 O O . GLY A 1 85 ? -3.869 -10.347 -2.630 1.00 92.00 85 GLY A O 1
ATOM 707 N N . HIS A 1 86 ? -5.053 -9.837 -0.785 1.00 92.50 86 HIS A N 1
ATOM 708 C CA . HIS A 1 86 ? -6.379 -9.755 -1.410 1.00 92.50 86 HIS A CA 1
ATOM 709 C C . HIS A 1 86 ? -6.901 -8.309 -1.523 1.00 92.50 86 HIS A C 1
ATOM 711 O O . HIS A 1 86 ? -8.025 -8.086 -1.969 1.00 92.50 86 HIS A O 1
ATOM 717 N N . GLY A 1 87 ? -6.076 -7.319 -1.165 1.00 92.56 87 GLY A N 1
ATOM 718 C CA . GLY A 1 87 ? -6.401 -5.895 -1.241 1.00 92.56 87 GLY A CA 1
ATOM 719 C C . GLY A 1 87 ? -6.992 -5.304 0.045 1.00 92.56 87 GLY A C 1
ATOM 720 O O . GLY A 1 87 ? -7.220 -5.984 1.044 1.00 92.56 87 GLY A O 1
ATOM 721 N N . LEU A 1 88 ? -7.226 -3.988 0.022 1.00 94.38 88 LEU A N 1
ATOM 722 C CA . LEU A 1 88 ? -7.567 -3.200 1.218 1.00 94.38 88 LEU A CA 1
ATOM 723 C C . LEU A 1 88 ? -8.923 -3.551 1.840 1.00 94.38 88 LEU A C 1
ATOM 725 O O . LEU A 1 88 ? -9.107 -3.372 3.041 1.00 94.38 88 LEU A O 1
ATOM 729 N N . SER A 1 89 ? -9.860 -4.072 1.048 1.00 95.12 89 SER A N 1
ATOM 730 C CA . SER A 1 89 ? -11.141 -4.555 1.563 1.00 95.12 89 SER A CA 1
ATOM 731 C C . SER A 1 89 ? -10.966 -5.704 2.548 1.00 95.12 89 SER A C 1
ATOM 733 O O . SER A 1 89 ? -11.635 -5.720 3.574 1.00 95.12 89 SER A O 1
ATOM 735 N N . GLU A 1 90 ? -10.046 -6.631 2.272 1.00 96.31 90 GLU A N 1
ATOM 736 C CA . GLU A 1 90 ? -9.787 -7.771 3.157 1.00 96.31 90 GLU A CA 1
ATOM 737 C C . GLU A 1 90 ? -9.074 -7.320 4.432 1.00 96.31 90 GLU A C 1
ATOM 739 O O . GLU A 1 90 ? -9.429 -7.726 5.537 1.00 96.31 90 GLU A O 1
ATOM 744 N N . VAL A 1 91 ? -8.124 -6.389 4.293 1.00 97.06 91 VAL A N 1
ATOM 745 C CA . VAL A 1 91 ? -7.479 -5.740 5.442 1.00 97.06 91 VAL A CA 1
ATOM 746 C C . VAL A 1 91 ? -8.530 -5.085 6.340 1.00 97.06 91 VAL A C 1
ATOM 748 O O . VAL A 1 91 ? -8.517 -5.298 7.549 1.00 97.06 91 VAL A O 1
ATOM 751 N N . TRP A 1 92 ? -9.479 -4.342 5.767 1.00 97.19 92 TRP A N 1
ATOM 752 C CA . TRP A 1 92 ? -10.575 -3.735 6.522 1.00 97.19 92 TRP A CA 1
ATOM 753 C C . TRP A 1 92 ? -11.428 -4.771 7.263 1.00 97.19 92 TRP A C 1
ATOM 755 O O . TRP A 1 92 ? -11.706 -4.586 8.447 1.00 97.19 92 TRP A O 1
ATOM 765 N N . TRP A 1 93 ? -11.800 -5.877 6.612 1.00 96.81 93 TRP A N 1
ATOM 766 C CA . TRP A 1 93 ? -12.550 -6.955 7.265 1.00 96.81 93 TRP A CA 1
ATOM 767 C C . TRP A 1 93 ? -11.810 -7.513 8.484 1.00 96.81 93 TRP A C 1
ATOM 769 O O . TRP A 1 93 ? -12.411 -7.651 9.550 1.00 96.81 93 TRP A O 1
ATOM 779 N N . HIS A 1 94 ? -10.500 -7.751 8.370 1.00 97.44 94 HIS A N 1
ATOM 780 C CA . HIS A 1 94 ? -9.687 -8.175 9.510 1.00 97.44 94 HIS A CA 1
ATOM 781 C C . HIS A 1 94 ? -9.582 -7.105 10.599 1.00 97.44 94 HIS A C 1
ATOM 783 O O . HIS A 1 94 ? -9.604 -7.439 11.782 1.00 97.44 94 HIS A O 1
ATOM 789 N N . MET A 1 95 ? -9.493 -5.821 10.240 1.00 97.19 95 MET A N 1
ATOM 790 C CA . MET A 1 95 ? -9.493 -4.744 11.233 1.00 97.19 95 MET A CA 1
ATOM 791 C C . MET A 1 95 ? -10.791 -4.728 12.043 1.00 97.19 95 MET A C 1
ATOM 793 O O . MET A 1 95 ? -10.727 -4.639 13.267 1.00 97.19 95 MET A O 1
ATOM 797 N N . VAL A 1 96 ? -11.945 -4.851 11.378 1.00 96.75 96 VAL A N 1
ATOM 798 C CA . VAL A 1 96 ? -13.268 -4.902 12.024 1.00 96.75 96 VAL A CA 1
ATOM 799 C C . VAL A 1 96 ? -13.375 -6.099 12.973 1.00 96.75 96 VAL A C 1
ATOM 801 O O . VAL A 1 96 ? -13.854 -5.943 14.093 1.00 96.75 96 VAL A O 1
ATOM 804 N N . ASP A 1 97 ? -12.901 -7.276 12.558 1.00 96.25 97 ASP A N 1
ATOM 805 C CA . ASP A 1 97 ? -12.943 -8.496 13.378 1.00 96.25 97 ASP A CA 1
ATOM 806 C C . ASP A 1 97 ? -12.031 -8.413 14.619 1.00 96.25 97 ASP A C 1
ATOM 808 O O . ASP A 1 97 ? -12.385 -8.864 15.709 1.00 96.25 97 ASP A O 1
ATOM 812 N N . LEU A 1 98 ? -10.863 -7.776 14.484 1.00 95.00 98 LEU A N 1
ATOM 813 C CA . LEU A 1 98 ? -9.883 -7.637 15.567 1.00 95.00 98 LEU A CA 1
ATOM 814 C C . LEU A 1 98 ? -10.186 -6.479 16.530 1.00 95.00 98 LEU A C 1
ATOM 816 O O . LEU A 1 98 ? -9.681 -6.469 17.658 1.00 95.00 98 LEU A O 1
ATOM 820 N N . GLU A 1 99 ? -10.982 -5.497 16.114 1.00 95.75 99 GLU A N 1
ATOM 821 C CA . GLU A 1 99 ? -11.256 -4.274 16.876 1.00 95.75 99 GLU A CA 1
ATOM 822 C C . GLU A 1 99 ? -11.774 -4.515 18.311 1.00 95.75 99 GLU A C 1
ATOM 824 O O . GLU A 1 99 ? -11.224 -3.916 19.251 1.00 95.75 99 GLU A O 1
ATOM 829 N N . PRO A 1 100 ? -12.697 -5.465 18.561 1.00 94.25 100 PRO A N 1
ATOM 830 C CA . PRO A 1 100 ? -13.186 -5.735 19.913 1.00 94.25 100 PRO A CA 1
ATOM 831 C C . PRO A 1 100 ? -12.082 -6.187 20.886 1.00 94.25 100 PRO A C 1
ATOM 833 O O . PRO A 1 100 ? -12.158 -5.956 22.102 1.00 94.25 100 PRO A O 1
ATOM 836 N N . LEU A 1 101 ? -11.010 -6.804 20.377 1.00 92.50 101 LEU A N 1
ATOM 837 C CA . LEU A 1 101 ? -9.898 -7.310 21.190 1.00 92.50 101 LEU A CA 1
ATOM 838 C C . LEU A 1 101 ? -9.055 -6.183 21.793 1.00 92.50 101 LEU A C 1
ATOM 840 O O . LEU A 1 101 ? -8.472 -6.347 22.869 1.00 92.50 101 LEU A O 1
ATOM 844 N N . ILE A 1 102 ? -8.983 -5.034 21.118 1.00 90.00 102 ILE A N 1
ATOM 845 C CA . ILE A 1 102 ? -8.233 -3.877 21.617 1.00 90.00 102 ILE A CA 1
ATOM 846 C C . ILE A 1 102 ? -9.078 -2.964 22.510 1.00 90.00 102 ILE A C 1
ATOM 848 O O . ILE A 1 102 ? -8.499 -2.193 23.280 1.00 90.00 102 ILE A O 1
ATOM 852 N N . ARG A 1 103 ? -10.414 -3.081 22.460 1.00 84.44 103 ARG A N 1
ATOM 853 C CA . ARG A 1 103 ? -11.346 -2.399 23.377 1.00 84.44 103 ARG A CA 1
ATOM 854 C C . ARG A 1 103 ? -11.518 -3.111 24.714 1.00 84.44 103 ARG A C 1
ATOM 856 O O . ARG A 1 103 ? -11.545 -2.465 25.750 1.00 84.44 103 ARG A O 1
ATOM 863 N N . SER A 1 104 ? -11.592 -4.439 24.706 1.00 67.12 104 SER A N 1
ATOM 864 C CA . SER A 1 104 ? -11.882 -5.263 25.895 1.00 67.12 104 SER A CA 1
ATOM 865 C C . SER A 1 104 ? -10.764 -5.326 26.952 1.00 67.12 104 SER A C 1
ATOM 867 O O . SER A 1 104 ? -10.917 -6.004 27.966 1.00 67.12 104 SER A O 1
ATOM 869 N N . LYS A 1 105 ? -9.633 -4.638 26.743 1.00 54.53 105 LYS A N 1
ATOM 870 C CA . LYS A 1 105 ? -8.468 -4.635 27.649 1.00 54.53 105 LYS A CA 1
ATOM 871 C C . LYS A 1 105 ? -8.051 -3.229 28.110 1.00 54.53 105 LYS A C 1
ATOM 873 O O . LYS A 1 105 ? -6.844 -2.983 28.213 1.00 54.53 105 LYS A O 1
ATOM 878 N N . GLN A 1 106 ? -9.004 -2.316 28.299 1.00 49.19 106 GLN A N 1
ATOM 879 C CA . GLN A 1 106 ? -8.780 -1.016 28.948 1.00 49.19 106 GLN A CA 1
ATOM 880 C C . GLN A 1 106 ? -9.306 -1.023 30.379 1.00 49.19 106 GLN A C 1
ATOM 882 O O . GLN A 1 106 ? -10.382 -1.620 30.598 1.00 49.19 106 GLN A O 1
#

Organism: NCBI:txid412755

Foldseek 3Di:
DDQVQLDQPQDQDDQDDDPDDPDDPVSVVVNVVVRVVNVVSNVVSVVSNVVSVVVLLCVLCVVLVNNVQPCSVVQLVVLCVVPPVPHDVSSSVSSVVCSVVSVVPD

Solvent-accessible surface area (backbone atoms only — not comparable to full-atom values): 6316 Å² total; per-residue (Å²): 140,75,68,75,81,53,57,69,85,62,76,84,66,77,79,78,79,77,78,67,92,85,52,52,70,70,58,50,54,55,46,50,54,58,46,52,53,48,52,49,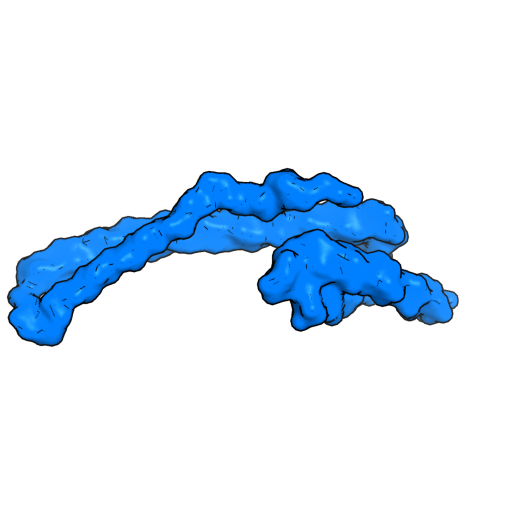53,43,46,53,42,50,52,49,46,52,51,32,52,51,48,51,52,52,52,50,28,54,75,70,70,35,69,85,45,92,57,44,65,59,47,45,54,54,14,39,78,75,13,55,94,76,34,69,69,42,19,49,54,41,36,63,70,49,46,63,69,70,60,77,73,117

Secondary structure (DSSP, 8-state):
--GGGG---SPPPPPPPP--SS--HHHHHHHHHHHHHHHHHHHHHHHHHHHHHHHHHHHHHHHTT-TT-TTHHHHHHHHHHHHGGG-HHHHHHHHHHHHHHHHTT-

pLDDT: mean 93.14, std 6.74, range [49.19, 97.44]

Sequence (106 aa):
MNFDKYQNQITYPVKPKHPGRTADDATLDAYAVVRDEWLCERGEYRNEDARLTNLFKQDAFEELGISENPKREKLYEIAWELGHGHGLSEVWWHMVDLEPLIRSKQ